Protein AF-A0A6A0GV35-F1 (afdb_monomer)

Foldseek 3Di:
DDDDPDDDDPVVCVVDPDDDDPDDDDDDDDDDDDDDDFDDPDDPVQFDQPDPVDPDHPGTDHCPDVVNVVVVVVCVVVVHDDPSGGD

Mean predicted aligned error: 14.64 Å

Structure (mmCIF, N/CA/C/O backbone):
data_AF-A0A6A0GV35-F1
#
_entry.id   AF-A0A6A0GV35-F1
#
loop_
_atom_site.group_PDB
_atom_site.id
_atom_site.type_symbol
_atom_site.label_atom_id
_atom_site.label_alt_id
_atom_site.label_comp_id
_atom_site.label_asym_id
_atom_site.label_entity_id
_atom_site.label_seq_id
_atom_site.pdbx_PDB_ins_code
_atom_site.Cartn_x
_atom_site.Cartn_y
_atom_site.Cartn_z
_atom_site.occupancy
_atom_site.B_iso_or_equiv
_atom_site.auth_seq_id
_atom_site.auth_comp_id
_atom_site.auth_asym_id
_atom_site.auth_atom_id
_atom_site.pdbx_PDB_model_num
ATOM 1 N N . MET A 1 1 ? 24.277 7.001 -29.746 1.00 81.69 1 MET A N 1
ATOM 2 C CA . MET A 1 1 ? 24.154 6.272 -28.467 1.00 81.69 1 MET A CA 1
ATOM 3 C C . MET A 1 1 ? 23.235 7.080 -27.570 1.00 81.69 1 MET A C 1
ATOM 5 O O . MET A 1 1 ? 23.509 8.256 -27.372 1.00 81.69 1 MET A O 1
ATOM 9 N N . ALA A 1 2 ? 22.133 6.494 -27.110 1.00 86.94 2 ALA A N 1
ATOM 10 C CA . ALA A 1 2 ? 21.174 7.133 -26.211 1.00 86.94 2 ALA A CA 1
ATOM 11 C C . ALA A 1 2 ? 20.917 6.197 -25.023 1.00 86.94 2 ALA A C 1
ATOM 13 O O . ALA A 1 2 ? 20.918 4.982 -25.202 1.00 86.94 2 ALA A O 1
ATOM 14 N N . ILE A 1 3 ? 20.730 6.760 -23.829 1.00 89.88 3 ILE A N 1
ATOM 15 C CA . ILE A 1 3 ? 20.448 6.018 -22.593 1.00 89.88 3 ILE A CA 1
ATOM 16 C C . ILE A 1 3 ? 19.162 6.602 -22.018 1.00 89.88 3 ILE A C 1
ATOM 18 O O . ILE A 1 3 ? 19.083 7.805 -21.775 1.00 89.88 3 ILE A O 1
ATOM 22 N N . THR A 1 4 ? 18.140 5.769 -21.853 1.00 89.25 4 THR A N 1
ATOM 23 C CA . THR A 1 4 ? 16.820 6.184 -21.372 1.00 89.25 4 THR A CA 1
ATOM 24 C C . THR A 1 4 ? 16.092 4.997 -20.743 1.00 89.25 4 THR A C 1
ATOM 26 O O . THR A 1 4 ? 16.467 3.848 -20.980 1.00 89.25 4 THR A O 1
ATOM 29 N N . ASP A 1 5 ? 15.074 5.277 -19.934 1.00 90.12 5 ASP A N 1
ATOM 30 C CA . ASP A 1 5 ? 14.223 4.260 -19.319 1.00 90.12 5 ASP A CA 1
ATOM 31 C C . ASP A 1 5 ? 13.191 3.771 -20.341 1.00 90.12 5 ASP A C 1
ATOM 33 O O . ASP A 1 5 ? 12.145 4.388 -20.560 1.00 90.12 5 ASP A O 1
ATOM 37 N N . LEU A 1 6 ? 13.547 2.704 -21.056 1.00 90.0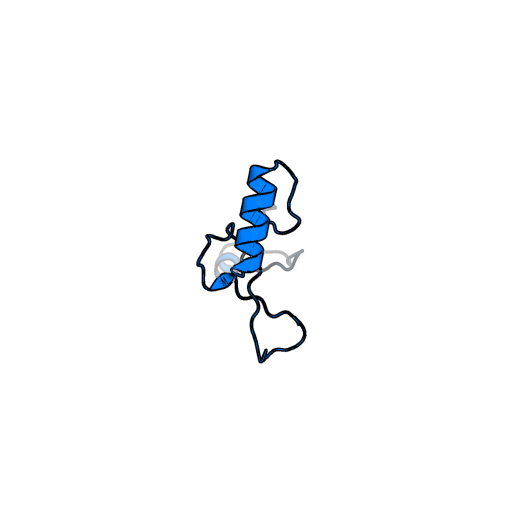0 6 LEU A N 1
ATOM 38 C CA . LEU A 1 6 ? 12.747 2.153 -22.139 1.00 90.00 6 LEU A CA 1
ATOM 39 C C . LEU A 1 6 ? 12.772 0.627 -22.114 1.00 90.00 6 LEU A C 1
ATOM 41 O O . LEU A 1 6 ? 13.826 -0.003 -22.066 1.00 90.00 6 LEU A O 1
ATOM 45 N N . THR A 1 7 ? 11.588 0.028 -22.214 1.00 88.94 7 THR A N 1
ATOM 46 C CA . THR A 1 7 ? 11.427 -1.418 -22.379 1.00 88.94 7 THR A CA 1
ATOM 47 C C . THR A 1 7 ? 11.620 -1.820 -23.842 1.00 88.94 7 THR A C 1
ATOM 49 O O . THR A 1 7 ? 10.991 -1.244 -24.738 1.00 88.94 7 THR A O 1
ATOM 52 N N . ILE A 1 8 ? 12.476 -2.820 -24.066 1.00 91.06 8 ILE A N 1
ATOM 53 C CA . ILE A 1 8 ? 12.719 -3.447 -25.371 1.00 91.06 8 ILE A CA 1
ATOM 54 C C . ILE A 1 8 ? 11.504 -4.317 -25.728 1.00 91.06 8 ILE A C 1
ATOM 56 O O . ILE A 1 8 ? 11.068 -5.131 -24.913 1.00 91.06 8 ILE A O 1
ATOM 60 N N . ASN A 1 9 ? 10.948 -4.141 -26.928 1.00 90.94 9 ASN A N 1
ATOM 61 C CA . ASN A 1 9 ? 9.898 -4.994 -27.488 1.00 90.94 9 ASN A CA 1
ATOM 62 C C . ASN A 1 9 ? 10.219 -5.333 -28.955 1.00 90.94 9 ASN A C 1
ATOM 64 O O . ASN A 1 9 ? 11.043 -4.666 -29.579 1.00 90.94 9 ASN A O 1
ATOM 68 N N . TYR A 1 10 ? 9.538 -6.344 -29.501 1.00 91.50 10 TYR A N 1
ATOM 69 C CA . TYR A 1 10 ? 9.763 -6.822 -30.870 1.00 91.50 10 TYR A CA 1
ATOM 70 C C . TYR A 1 10 ? 9.553 -5.724 -31.926 1.00 91.50 10 TYR A C 1
ATOM 72 O O . TYR A 1 10 ? 10.397 -5.513 -32.785 1.00 91.50 10 TYR A O 1
ATOM 80 N N . GLU A 1 11 ? 8.469 -4.954 -31.810 1.00 93.25 11 GLU A N 1
ATOM 81 C CA . GLU A 1 11 ? 8.138 -3.892 -32.772 1.00 93.25 11 GLU A CA 1
ATOM 82 C C . GLU A 1 11 ? 9.194 -2.775 -32.830 1.00 93.25 11 GLU A C 1
ATOM 84 O O . GLU A 1 11 ? 9.394 -2.165 -33.877 1.00 93.25 11 GLU A O 1
ATOM 89 N N . ARG A 1 12 ? 9.879 -2.473 -31.715 1.00 90.44 12 ARG A N 1
ATOM 90 C CA . ARG A 1 12 ? 10.938 -1.450 -31.695 1.00 90.44 12 ARG A CA 1
ATOM 91 C C . ARG A 1 12 ? 12.256 -1.975 -32.249 1.00 90.44 12 ARG A C 1
ATOM 93 O O . ARG A 1 12 ? 13.029 -1.173 -32.765 1.00 90.44 12 ARG A O 1
ATOM 100 N N . GLU A 1 13 ? 12.508 -3.276 -32.147 1.00 91.25 13 GLU A N 1
ATOM 101 C CA . GLU A 1 13 ? 13.728 -3.911 -32.659 1.00 91.25 13 GLU A CA 1
ATOM 102 C C . GLU A 1 13 ? 13.792 -3.879 -34.198 1.00 91.25 13 GLU A C 1
ATOM 104 O O . GLU A 1 13 ? 14.877 -3.823 -34.764 1.00 91.25 13 GLU A O 1
ATOM 109 N N . GLU A 1 14 ? 12.648 -3.796 -34.891 1.00 93.56 14 GLU A N 1
ATOM 110 C CA . GLU A 1 14 ? 12.612 -3.617 -36.353 1.00 93.56 14 GLU A CA 1
ATOM 111 C C . GLU A 1 14 ? 13.090 -2.229 -36.815 1.00 93.56 14 GLU A C 1
ATOM 113 O O . GLU A 1 14 ? 13.525 -2.066 -37.956 1.00 93.56 14 GLU A O 1
ATOM 118 N N . ALA A 1 15 ? 12.994 -1.214 -35.948 1.00 91.94 15 ALA A N 1
ATOM 119 C CA . ALA A 1 15 ? 13.324 0.170 -36.285 1.00 91.94 15 ALA A CA 1
ATOM 120 C C . ALA A 1 15 ? 14.720 0.595 -35.806 1.00 91.94 15 ALA A C 1
ATOM 122 O O . ALA A 1 15 ? 15.315 1.496 -36.406 1.00 91.94 15 ALA A O 1
ATOM 123 N N . VAL A 1 16 ? 15.225 0.006 -34.714 1.00 89.62 16 VAL A N 1
ATOM 124 C CA . VAL A 1 16 ? 16.511 0.362 -34.094 1.00 89.62 16 VAL A CA 1
ATOM 125 C C . VAL A 1 16 ? 17.187 -0.842 -33.427 1.00 89.62 16 VAL A C 1
ATOM 127 O O . VAL A 1 16 ?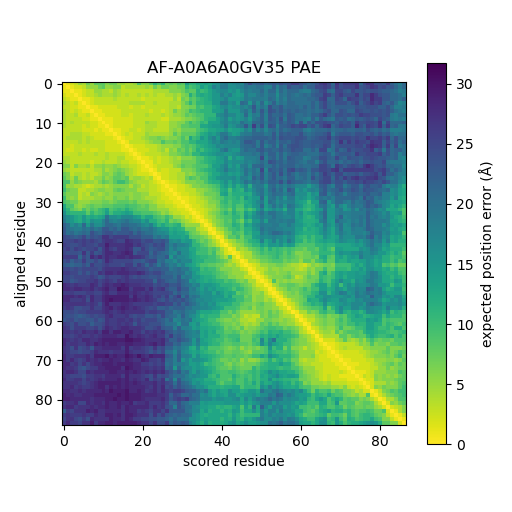 16.522 -1.680 -32.825 1.00 89.62 16 VAL A O 1
ATOM 130 N N . ASP A 1 17 ? 18.523 -0.875 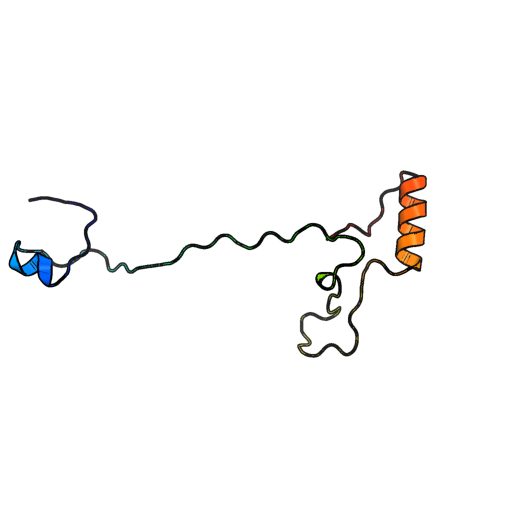-33.452 1.00 90.94 17 ASP A N 1
ATOM 131 C CA . ASP A 1 17 ? 19.320 -1.917 -32.788 1.00 90.94 17 ASP A CA 1
ATOM 132 C C . ASP A 1 17 ? 19.442 -1.676 -31.269 1.00 90.94 17 ASP A C 1
ATOM 134 O O . ASP A 1 17 ? 19.811 -0.582 -30.823 1.00 90.94 17 ASP A O 1
ATOM 138 N N . PHE A 1 18 ? 19.206 -2.721 -30.466 1.00 91.06 18 PHE A N 1
ATOM 139 C CA . PHE A 1 18 ? 19.325 -2.701 -29.001 1.00 91.06 18 PHE A CA 1
ATOM 140 C C . PHE A 1 18 ? 20.525 -3.511 -28.490 1.00 91.06 18 PHE A C 1
ATOM 142 O O . PHE A 1 18 ? 20.954 -4.493 -29.088 1.00 91.06 18 PHE A O 1
ATOM 149 N N . THR A 1 19 ? 21.053 -3.126 -27.325 1.00 91.44 19 THR A N 1
ATOM 150 C CA . THR A 1 19 ? 21.998 -3.951 -26.554 1.00 91.44 19 THR A CA 1
ATOM 151 C C . THR A 1 19 ? 21.252 -4.866 -25.581 1.00 91.44 19 THR A C 1
ATOM 153 O O . THR A 1 19 ? 20.078 -4.646 -25.291 1.00 91.44 19 THR A O 1
ATOM 156 N N . MET A 1 20 ? 21.947 -5.851 -24.999 1.00 89.62 20 MET A N 1
ATOM 157 C CA . MET A 1 20 ? 21.378 -6.673 -23.923 1.00 89.62 20 MET A CA 1
ATOM 158 C C . MET A 1 20 ? 20.897 -5.791 -22.751 1.00 89.62 20 MET A C 1
ATOM 160 O O . MET A 1 20 ? 21.603 -4.845 -22.379 1.00 89.62 20 MET A O 1
ATOM 164 N N . PRO A 1 21 ? 19.718 -6.073 -22.163 1.00 88.75 21 PRO A N 1
ATOM 165 C CA . PRO A 1 21 ? 19.184 -5.284 -21.060 1.00 88.75 21 PRO A CA 1
ATOM 166 C C . PRO A 1 21 ? 20.062 -5.442 -19.816 1.00 88.75 21 PRO A C 1
ATOM 168 O O . PRO A 1 21 ? 20.474 -6.545 -19.463 1.00 88.75 21 PRO A O 1
ATOM 171 N N . PHE A 1 22 ? 20.327 -4.335 -19.124 1.00 90.94 22 PHE A N 1
ATOM 172 C CA . PHE A 1 22 ? 21.138 -4.347 -17.901 1.00 90.94 22 PHE A CA 1
ATOM 173 C C . PHE A 1 22 ? 20.319 -4.651 -16.631 1.00 90.94 22 PHE A C 1
ATOM 175 O O . PHE A 1 22 ? 20.891 -5.000 -15.601 1.00 90.94 22 PHE A O 1
ATOM 182 N N . MET A 1 23 ? 18.987 -4.529 -16.698 1.00 90.38 23 MET A N 1
ATOM 183 C CA . MET A 1 23 ? 18.043 -4.866 -15.627 1.00 90.38 23 MET A CA 1
ATOM 184 C C . MET A 1 23 ? 16.834 -5.599 -16.201 1.00 90.38 23 MET A C 1
ATOM 186 O O . MET A 1 23 ? 16.338 -5.246 -17.269 1.00 90.38 23 MET A O 1
ATOM 190 N N . ASN A 1 24 ? 16.322 -6.570 -15.448 1.00 88.56 24 ASN A N 1
ATOM 191 C CA . ASN A 1 24 ? 15.037 -7.204 -15.721 1.00 88.56 24 ASN A CA 1
ATOM 192 C C . ASN A 1 24 ? 13.971 -6.546 -14.837 1.00 88.56 24 ASN A C 1
ATOM 194 O O . ASN A 1 24 ? 14.032 -6.659 -13.613 1.00 88.56 24 ASN A O 1
ATOM 198 N N . LEU A 1 25 ? 13.016 -5.850 -15.454 1.00 89.06 25 LEU A N 1
ATOM 199 C CA . LEU A 1 25 ? 11.879 -5.206 -14.790 1.00 89.06 25 LEU A CA 1
ATOM 200 C C . LEU A 1 25 ? 10.566 -5.696 -15.414 1.00 89.06 25 LEU A C 1
ATOM 202 O O . LEU A 1 25 ? 10.554 -6.247 -16.513 1.00 89.06 25 LEU A O 1
ATOM 206 N N . GLY A 1 26 ? 9.457 -5.491 -14.707 1.00 89.94 26 GLY A N 1
ATOM 207 C CA . GLY A 1 26 ? 8.121 -5.865 -15.163 1.00 89.94 26 GLY A CA 1
ATOM 208 C C . GLY A 1 26 ? 7.063 -4.873 -14.693 1.00 89.94 26 GLY A C 1
ATOM 209 O O . GLY A 1 26 ? 7.341 -3.956 -13.919 1.00 89.94 26 GLY A O 1
ATOM 210 N N . ILE A 1 27 ? 5.832 -5.061 -15.162 1.00 92.81 27 ILE A N 1
ATOM 211 C CA . ILE A 1 27 ? 4.696 -4.223 -14.774 1.00 92.81 27 ILE A CA 1
ATOM 212 C C . ILE A 1 27 ? 4.236 -4.648 -13.377 1.00 92.81 27 ILE A C 1
ATOM 214 O O . ILE A 1 27 ? 3.952 -5.820 -13.139 1.00 92.81 27 ILE A O 1
ATOM 218 N N . SER A 1 28 ? 4.144 -3.692 -12.457 1.00 91.25 28 SER A N 1
ATOM 219 C CA . SER A 1 28 ? 3.625 -3.910 -11.106 1.00 91.25 28 SER A CA 1
ATOM 220 C C . SER A 1 28 ? 2.520 -2.906 -10.788 1.00 91.25 28 SER A C 1
ATOM 222 O O . SER A 1 28 ? 2.511 -1.792 -11.313 1.00 91.25 28 SER A O 1
ATOM 224 N N . ILE A 1 29 ? 1.570 -3.313 -9.943 1.00 94.25 29 ILE A N 1
ATOM 225 C CA . ILE A 1 29 ? 0.475 -2.460 -9.474 1.00 94.25 29 ILE A CA 1
ATOM 226 C C . ILE A 1 29 ? 0.769 -2.054 -8.033 1.00 94.25 29 ILE A C 1
ATOM 228 O O . ILE A 1 29 ? 0.876 -2.905 -7.151 1.00 94.25 29 ILE A O 1
ATOM 232 N N . ILE A 1 30 ? 0.860 -0.749 -7.785 1.00 94.50 30 ILE A N 1
ATOM 233 C CA . ILE A 1 30 ? 0.946 -0.196 -6.432 1.00 94.50 30 ILE A CA 1
ATOM 234 C C . ILE A 1 30 ? -0.468 0.178 -5.985 1.00 94.50 30 ILE A C 1
ATOM 236 O O . ILE A 1 30 ? -1.163 0.914 -6.682 1.00 94.50 30 ILE A O 1
ATOM 240 N N . TYR A 1 31 ? -0.890 -0.300 -4.813 1.00 92.12 31 TYR A N 1
ATOM 241 C CA . TYR A 1 31 ? -2.172 0.066 -4.210 1.00 92.12 31 TYR A CA 1
ATOM 242 C C . TYR A 1 31 ? -1.983 0.638 -2.803 1.00 92.12 31 TYR A C 1
ATOM 244 O O . TYR A 1 31 ? -1.066 0.272 -2.065 1.00 92.12 31 TYR A O 1
ATOM 252 N N . LYS A 1 32 ? -2.865 1.567 -2.423 1.00 91.19 32 LYS A N 1
ATOM 253 C CA . LYS A 1 32 ? -2.892 2.136 -1.072 1.00 91.19 32 LYS A CA 1
ATOM 254 C C . LYS A 1 32 ? -3.456 1.091 -0.106 1.00 91.19 32 LYS A C 1
ATOM 256 O O . LYS A 1 32 ? -4.478 0.473 -0.395 1.00 91.19 32 LYS A O 1
ATOM 261 N N . LYS A 1 33 ? -2.835 0.937 1.067 1.00 85.31 33 LYS A N 1
ATOM 262 C CA . LYS A 1 33 ? -3.428 0.150 2.160 1.00 85.31 33 LYS A CA 1
ATOM 263 C C . LYS A 1 33 ? -4.822 0.713 2.503 1.00 85.31 33 LYS A C 1
ATOM 265 O O . LYS A 1 33 ? -4.935 1.936 2.639 1.00 85.31 33 LYS A O 1
ATOM 270 N N . PRO A 1 34 ? -5.863 -0.127 2.659 1.00 81.31 34 PRO A N 1
ATOM 271 C CA . PRO A 1 34 ? -7.169 0.353 3.095 1.00 81.31 34 PRO A CA 1
ATOM 272 C C . PRO A 1 34 ? -7.026 0.998 4.479 1.00 81.31 34 PRO A C 1
ATOM 274 O O . PRO A 1 34 ? -6.410 0.425 5.378 1.00 81.31 34 PRO A O 1
ATOM 277 N N . GLN A 1 35 ? -7.546 2.215 4.641 1.00 77.94 35 GLN A N 1
ATOM 278 C CA . GLN A 1 35 ? -7.641 2.839 5.959 1.00 77.94 35 GLN A CA 1
ATOM 279 C C . GLN A 1 35 ? -8.833 2.219 6.681 1.00 77.94 35 GLN A C 1
ATOM 281 O O . GLN A 1 35 ? -9.941 2.230 6.147 1.00 77.94 35 GLN A O 1
ATOM 286 N N . LYS A 1 36 ? -8.602 1.673 7.879 1.00 67.19 36 LYS A N 1
ATOM 287 C CA . LYS A 1 36 ? -9.697 1.298 8.775 1.00 67.19 36 LYS A CA 1
ATOM 288 C C . LYS A 1 36 ? -10.458 2.580 9.117 1.00 67.19 36 LYS A C 1
ATOM 290 O O . LYS A 1 36 ? -9.848 3.553 9.557 1.00 67.19 36 LYS A O 1
ATOM 295 N N . MET A 1 37 ? -11.747 2.614 8.794 1.00 62.16 37 MET A N 1
ATOM 296 C CA . MET A 1 37 ? -12.620 3.711 9.203 1.00 62.16 37 MET A CA 1
ATOM 297 C C . MET A 1 37 ? -12.844 3.602 10.705 1.00 62.16 37 MET A C 1
ATOM 299 O O . MET A 1 37 ? -12.994 2.490 11.199 1.00 62.16 37 MET A O 1
ATOM 303 N N . ALA A 1 38 ? -12.886 4.748 11.392 1.00 65.12 38 ALA A N 1
ATOM 304 C CA . ALA A 1 38 ? -13.337 4.786 12.775 1.00 65.12 38 ALA A CA 1
ATOM 305 C C . ALA A 1 38 ? -14.717 4.107 12.860 1.00 65.12 38 ALA A C 1
ATOM 307 O O . ALA A 1 38 ? -15.550 4.310 11.963 1.00 65.12 38 ALA A O 1
ATOM 308 N N . PRO A 1 39 ? -14.960 3.302 13.896 1.00 61.34 39 PRO A N 1
ATOM 309 C CA . PRO A 1 39 ? -16.157 2.502 13.991 1.00 61.34 39 PRO A CA 1
ATOM 310 C C . PRO A 1 39 ? -17.329 3.438 14.271 1.00 61.34 39 PRO A C 1
ATOM 312 O O . PRO A 1 39 ? -17.247 4.369 15.079 1.00 61.34 39 PRO A O 1
ATOM 315 N N . SER A 1 40 ? -18.431 3.223 13.564 1.00 60.28 40 SER A N 1
ATOM 316 C CA . SER A 1 40 ? -19.691 3.886 13.875 1.00 60.28 40 SER A CA 1
ATOM 317 C C . SER A 1 40 ? -20.551 2.894 14.633 1.00 60.28 40 SER A C 1
ATOM 319 O O . SER A 1 40 ? -20.802 1.844 14.059 1.00 60.28 40 SER A O 1
ATOM 321 N N . LEU A 1 41 ? -21.040 3.284 15.819 1.00 59.75 41 LEU A N 1
ATOM 322 C CA . LEU A 1 41 ? -21.763 2.535 16.875 1.00 59.75 41 LEU A CA 1
ATOM 323 C C . LEU A 1 41 ? -22.531 1.240 16.526 1.00 59.75 41 LEU A C 1
ATOM 325 O O . LEU A 1 41 ? -22.808 0.455 17.425 1.00 59.75 41 LEU A O 1
ATOM 329 N N . PHE A 1 42 ? -22.944 1.033 15.277 1.00 62.78 42 PHE A N 1
ATOM 330 C CA . PHE A 1 42 ? -23.664 -0.146 14.809 1.00 62.78 42 PHE A CA 1
ATOM 331 C C . PHE A 1 42 ? -23.178 -0.619 13.429 1.00 62.78 42 PHE A C 1
ATOM 333 O O . PHE A 1 42 ? -23.986 -0.773 12.509 1.00 62.78 42 PHE A O 1
ATOM 340 N N . THR A 1 43 ? -21.871 -0.842 13.241 1.00 65.62 43 THR A N 1
ATOM 341 C CA . THR A 1 43 ? -21.370 -1.447 11.992 1.00 65.62 43 THR A CA 1
ATOM 342 C C . THR A 1 43 ? -21.114 -2.947 12.112 1.00 65.62 43 THR A C 1
ATOM 344 O O . THR A 1 43 ? -20.587 -3.413 13.118 1.00 65.62 43 THR A O 1
ATOM 347 N N . PRO A 1 44 ? -21.419 -3.738 11.065 1.00 64.00 44 PRO A N 1
ATOM 348 C CA . PRO A 1 44 ? -21.163 -5.180 11.067 1.00 64.00 44 PRO A CA 1
ATOM 349 C C . PRO A 1 44 ? -19.664 -5.536 11.093 1.00 64.00 44 PRO A C 1
ATOM 351 O O . PRO A 1 44 ? -19.321 -6.694 11.293 1.00 64.00 44 PRO A O 1
ATOM 354 N N . TYR A 1 45 ? -18.768 -4.561 10.911 1.00 65.44 45 TYR A N 1
ATOM 355 C CA . TYR A 1 45 ? -17.314 -4.755 10.918 1.00 65.44 45 TYR A CA 1
ATOM 356 C C . TYR A 1 45 ? -16.689 -4.700 12.328 1.00 65.44 45 TYR A C 1
ATOM 358 O O . TYR A 1 45 ? -15.494 -4.949 12.478 1.00 65.44 45 TYR A O 1
ATOM 366 N N . GLU A 1 46 ? -17.486 -4.394 13.357 1.00 68.62 46 GLU A N 1
ATOM 367 C CA . GLU A 1 46 ? -17.059 -4.323 14.766 1.00 68.62 46 GLU A CA 1
ATOM 368 C C . GLU A 1 46 ? -17.062 -5.670 15.495 1.00 68.62 46 GLU A C 1
ATOM 370 O O . GLU A 1 46 ? -16.643 -5.757 16.643 1.00 68.62 46 GLU A O 1
ATOM 375 N N . TRP A 1 47 ? -17.549 -6.726 14.853 1.00 73.44 47 TRP A N 1
ATOM 376 C CA . TRP A 1 47 ? -17.601 -8.058 15.437 1.00 73.44 47 TRP A CA 1
ATOM 377 C C . TRP A 1 47 ? -16.253 -8.734 15.218 1.00 73.44 47 TRP A C 1
ATOM 379 O O . TRP A 1 47 ? -15.977 -9.260 14.137 1.00 73.44 47 TRP A O 1
ATOM 389 N N . GLN A 1 48 ? -15.380 -8.655 16.221 1.00 71.88 48 GLN A N 1
ATOM 390 C CA . GLN A 1 48 ? -14.066 -9.276 16.147 1.00 71.88 48 GLN A CA 1
ATOM 391 C C . GLN A 1 48 ? -14.100 -10.693 16.705 1.00 71.88 48 GLN A C 1
ATOM 393 O O . GLN A 1 48 ? -14.791 -11.006 17.674 1.00 71.88 48 GLN A O 1
ATOM 398 N N . ASN A 1 49 ? -13.306 -11.553 16.073 1.00 72.31 49 ASN A N 1
ATOM 399 C CA . ASN A 1 49 ? -13.001 -12.855 16.625 1.00 72.31 49 ASN A CA 1
ATOM 400 C C . ASN A 1 49 ? -12.049 -12.660 17.822 1.00 72.31 49 ASN A C 1
ATOM 402 O O . ASN A 1 49 ? -10.943 -12.144 17.614 1.00 72.31 49 ASN A O 1
ATOM 406 N N . PRO A 1 50 ? -12.438 -13.064 19.046 1.00 70.81 50 PRO A N 1
ATOM 407 C CA . PRO A 1 50 ? -11.567 -12.973 20.219 1.00 70.81 50 PRO A CA 1
ATOM 408 C C . PRO A 1 50 ? -10.281 -13.795 20.054 1.00 70.81 50 PRO A C 1
ATOM 410 O O . PRO A 1 50 ? -9.268 -13.494 20.688 1.00 70.81 50 PRO A O 1
ATOM 413 N N . HIS A 1 51 ? -10.290 -14.803 19.176 1.00 73.88 51 HIS A N 1
ATOM 414 C CA . HIS A 1 51 ? -9.163 -15.685 18.928 1.00 73.88 51 HIS A CA 1
ATOM 415 C C . HIS A 1 51 ? -8.750 -15.688 17.439 1.00 73.88 51 HIS A C 1
ATOM 417 O O . HIS A 1 51 ? -9.244 -16.496 16.654 1.00 73.88 51 HIS A O 1
ATOM 423 N N . PRO A 1 52 ? -7.784 -14.841 17.023 1.00 67.44 52 PRO A N 1
ATOM 424 C CA . PRO A 1 52 ? -7.365 -14.690 15.620 1.00 67.44 52 PRO A CA 1
ATOM 425 C C . PRO A 1 52 ? -6.837 -15.963 14.939 1.00 67.44 52 PRO A C 1
ATOM 427 O O . PRO A 1 52 ? -6.667 -15.980 13.722 1.00 67.44 52 PRO A O 1
ATOM 430 N N . CYS A 1 53 ? -6.527 -17.004 15.716 1.00 70.69 53 CYS A N 1
ATOM 431 C CA . CYS A 1 53 ? -6.022 -18.284 15.221 1.00 70.69 53 CYS A CA 1
ATOM 432 C C . CYS A 1 53 ? -7.132 -19.297 14.896 1.00 70.69 53 CYS A C 1
ATOM 434 O O . CYS A 1 53 ? -6.811 -20.378 14.406 1.00 70.69 53 CYS A O 1
ATOM 436 N N . ASP A 1 54 ? -8.395 -18.982 15.192 1.00 71.38 54 ASP A N 1
ATOM 437 C CA . ASP A 1 54 ? -9.536 -19.836 14.864 1.0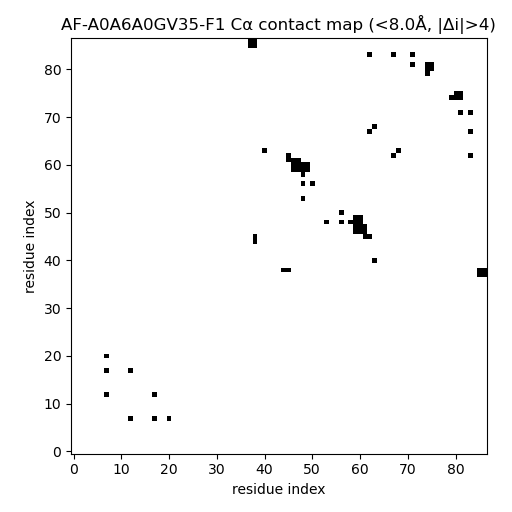0 71.38 54 ASP A CA 1
ATOM 438 C C . ASP A 1 54 ? -10.258 -19.297 13.613 1.00 71.38 54 ASP A C 1
ATOM 440 O O . ASP A 1 54 ? -10.779 -18.178 13.650 1.00 71.38 54 ASP A O 1
ATOM 444 N N . PRO A 1 55 ? -10.261 -20.022 12.480 1.00 67.88 55 PRO A N 1
ATOM 445 C CA . PRO A 1 55 ? -10.955 -19.584 11.273 1.00 67.88 55 PRO A CA 1
ATOM 446 C C . PRO A 1 55 ? -12.487 -19.650 11.390 1.00 67.88 55 PRO A C 1
ATOM 448 O O . PRO A 1 55 ? -13.160 -19.020 10.572 1.00 67.88 55 PRO A O 1
ATOM 451 N N . GLU A 1 56 ? -13.040 -20.369 12.374 1.00 72.19 56 GLU A N 1
ATOM 452 C CA . GLU A 1 56 ? -14.484 -20.585 12.525 1.00 72.19 56 GLU A CA 1
ATOM 453 C C . GLU A 1 56 ? -14.934 -20.293 13.972 1.00 72.19 56 GLU A C 1
ATOM 455 O O . GLU A 1 56 ? -15.240 -21.204 14.740 1.00 72.19 56 GLU A O 1
ATOM 460 N N . PRO A 1 57 ? -14.957 -19.010 14.386 1.00 67.69 57 PRO A N 1
ATOM 461 C CA . PRO A 1 57 ? -15.310 -18.648 15.753 1.00 67.69 57 PRO A CA 1
ATOM 462 C C . PRO A 1 57 ? -16.772 -18.975 16.072 1.00 67.69 57 PRO A C 1
ATOM 464 O O . PRO A 1 57 ? -17.686 -18.528 15.381 1.00 67.69 57 PRO A O 1
ATOM 467 N N . GLU A 1 58 ? -16.992 -19.686 17.178 1.00 71.00 58 GLU A N 1
ATOM 468 C CA . GLU A 1 58 ? -18.328 -20.008 17.708 1.00 71.00 58 GLU A CA 1
ATOM 469 C C . GLU A 1 58 ? -19.095 -18.750 18.163 1.00 71.00 58 GLU A C 1
ATOM 471 O O . GLU A 1 58 ? -20.322 -18.687 18.079 1.00 71.00 58 GLU A O 1
ATOM 476 N N . SER A 1 59 ? -18.375 -17.712 18.600 1.00 65.75 59 SER A N 1
ATOM 477 C CA . SER A 1 59 ? -18.949 -16.440 19.039 1.00 65.75 59 SER A CA 1
ATOM 478 C C . SER A 1 59 ? -18.076 -15.257 18.631 1.00 65.75 59 SER A C 1
ATOM 480 O O . SER A 1 59 ? -16.866 -15.256 18.857 1.00 65.75 59 SER A O 1
ATOM 482 N N . LEU A 1 60 ? -18.702 -14.223 18.073 1.00 72.31 60 LEU A N 1
ATOM 483 C CA . LEU A 1 60 ? -18.061 -12.938 17.813 1.00 72.31 60 LEU A CA 1
ATOM 484 C C . LEU A 1 60 ? -18.355 -11.983 18.969 1.00 72.31 60 LEU A C 1
ATOM 486 O O . LEU A 1 60 ? -19.498 -11.889 19.423 1.00 72.31 60 LEU A O 1
ATOM 490 N N . GLU A 1 61 ? -17.342 -11.252 19.420 1.00 69.38 61 GLU A N 1
ATOM 491 C CA . GLU A 1 61 ? -17.475 -10.301 20.521 1.00 69.38 61 GLU A CA 1
ATOM 492 C C . GLU A 1 61 ? -17.421 -8.864 19.988 1.00 69.38 61 GLU A C 1
ATOM 494 O O . GLU A 1 61 ? -16.635 -8.544 19.095 1.00 69.38 61 GLU A O 1
ATOM 499 N N . ASN A 1 62 ? -18.274 -7.989 20.531 1.00 71.56 62 ASN A N 1
ATOM 500 C CA . ASN A 1 62 ? -18.228 -6.549 20.280 1.00 71.56 62 ASN A CA 1
ATOM 501 C C . ASN A 1 62 ? -17.810 -5.834 21.574 1.00 71.56 62 ASN A C 1
ATOM 503 O O . ASN A 1 62 ? -18.357 -6.101 22.647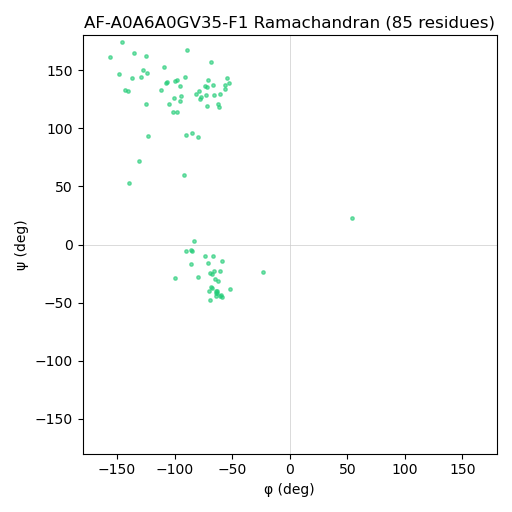 1.00 71.56 62 ASN A O 1
ATOM 507 N N . GLN A 1 63 ? -16.859 -4.901 21.479 1.00 66.00 63 GLN A N 1
ATOM 508 C CA . GLN A 1 63 ? -16.400 -4.109 22.624 1.00 66.00 63 GLN A CA 1
ATOM 509 C C . GLN A 1 63 ? -17.488 -3.164 23.185 1.00 66.00 63 GLN A C 1
ATOM 511 O O . GLN A 1 63 ? -17.450 -2.842 24.374 1.00 66.00 63 GLN A O 1
ATOM 516 N N . PHE A 1 64 ? -18.498 -2.785 22.395 1.00 66.19 64 PHE A N 1
ATOM 517 C CA . PHE A 1 64 ? -19.668 -1.988 22.794 1.00 66.19 64 PHE A CA 1
ATOM 518 C C . PHE A 1 64 ? -20.860 -2.862 23.235 1.00 66.19 64 PHE A C 1
ATOM 520 O O . PHE A 1 64 ? -21.960 -2.802 22.685 1.00 66.19 64 PHE A O 1
ATOM 527 N N . THR A 1 65 ? -20.675 -3.681 24.273 1.00 70.00 65 THR A N 1
ATOM 528 C CA . THR A 1 65 ? -21.814 -4.297 24.981 1.00 70.00 65 THR A CA 1
ATOM 529 C C . THR A 1 65 ? -22.609 -3.233 25.753 1.00 70.00 65 THR A C 1
ATOM 531 O O . THR A 1 65 ? -22.060 -2.198 26.123 1.00 70.00 65 THR A O 1
ATOM 534 N N . MET A 1 66 ? -23.894 -3.463 26.061 1.00 69.31 66 MET A N 1
ATOM 535 C CA . MET A 1 66 ? -24.724 -2.493 26.808 1.00 69.31 66 MET A CA 1
ATOM 536 C C . MET A 1 66 ? -24.059 -2.037 28.123 1.00 69.31 66 MET A C 1
ATOM 538 O O . MET A 1 66 ? -24.112 -0.859 28.467 1.00 69.31 66 MET A O 1
ATOM 542 N N . VAL A 1 67 ? -23.384 -2.950 28.830 1.00 77.00 67 VAL A N 1
ATOM 543 C CA . VAL A 1 67 ? -22.653 -2.656 30.074 1.00 77.00 67 VAL A CA 1
ATOM 544 C C . VAL A 1 67 ? -21.407 -1.809 29.810 1.00 77.00 67 VAL A C 1
ATOM 546 O O . VAL A 1 67 ? -21.161 -0.845 30.534 1.00 77.00 67 VAL A O 1
ATOM 549 N N . ASN A 1 68 ? -20.676 -2.093 28.734 1.00 71.75 68 ASN A N 1
ATOM 550 C CA . ASN A 1 68 ? -19.514 -1.307 28.325 1.00 71.75 68 ASN A CA 1
ATOM 551 C C . ASN A 1 68 ? -19.910 0.098 27.851 1.00 71.75 68 ASN A C 1
ATOM 553 O O . ASN A 1 68 ? -19.237 1.063 28.199 1.00 71.75 68 ASN A O 1
ATOM 557 N N . CYS A 1 69 ? -21.037 0.243 27.146 1.00 75.56 69 CYS A N 1
ATOM 558 C CA . CYS A 1 69 ? -21.604 1.542 26.775 1.00 75.56 69 CYS A CA 1
ATOM 559 C C . CYS A 1 69 ? -22.004 2.361 28.007 1.00 75.56 69 CYS A C 1
ATOM 561 O O . CYS A 1 69 ? -21.750 3.564 28.057 1.00 75.56 69 CYS A O 1
ATOM 563 N N . MET A 1 70 ? -22.607 1.719 29.013 1.00 80.88 70 MET A N 1
ATOM 564 C CA . MET A 1 70 ? -22.938 2.379 30.279 1.00 80.88 70 MET A CA 1
ATOM 565 C C . MET A 1 70 ? -21.675 2.833 31.016 1.00 80.88 70 MET A C 1
ATOM 567 O O . MET A 1 70 ? -21.608 3.975 31.467 1.00 80.88 70 MET A O 1
ATOM 571 N N . TRP A 1 71 ? -20.653 1.980 31.087 1.00 79.31 71 TRP A N 1
ATOM 572 C CA . TRP A 1 71 ? -19.372 2.330 31.699 1.00 79.31 71 TRP A CA 1
ATOM 573 C C . TRP A 1 71 ? -18.654 3.460 30.945 1.00 79.31 71 TRP A C 1
ATOM 575 O O . TRP A 1 71 ? -18.168 4.404 31.565 1.00 79.31 71 TRP A O 1
ATOM 585 N N . PHE A 1 72 ? -18.669 3.427 29.609 1.00 80.19 72 PHE A N 1
ATOM 586 C CA . PHE A 1 72 ? -18.149 4.486 28.743 1.00 80.19 72 PHE A CA 1
ATOM 587 C C . PHE A 1 72 ? -18.878 5.820 28.955 1.00 80.19 72 PHE A C 1
ATOM 589 O O . PHE A 1 72 ? -18.231 6.862 29.068 1.00 80.19 72 PHE A O 1
ATOM 596 N N . ALA A 1 73 ? -20.211 5.805 29.050 1.00 81.00 73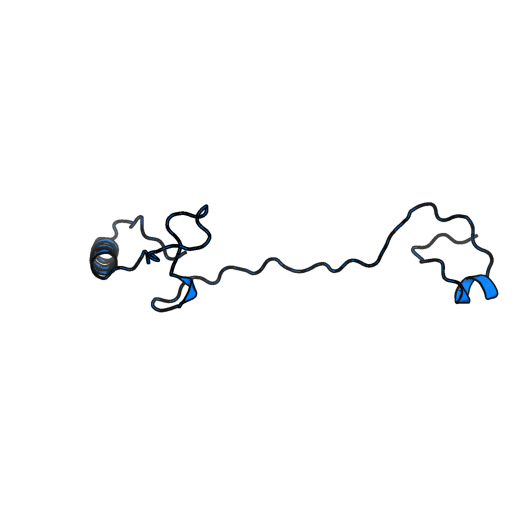 ALA A N 1
ATOM 597 C CA . ALA A 1 73 ? -21.011 7.004 29.292 1.00 81.00 73 ALA A CA 1
ATOM 598 C C . ALA A 1 73 ? -20.706 7.627 30.665 1.00 81.00 73 ALA A C 1
ATOM 600 O O . ALA A 1 73 ? -20.589 8.848 30.775 1.00 81.00 73 ALA A O 1
ATOM 601 N N . ILE A 1 74 ? -20.522 6.796 31.696 1.00 84.75 74 ILE A N 1
ATOM 602 C CA . ILE A 1 74 ? -20.157 7.243 33.047 1.00 84.75 74 ILE A CA 1
ATOM 603 C C . ILE A 1 74 ? -18.724 7.795 33.067 1.00 84.75 74 ILE A C 1
ATOM 605 O O . ILE A 1 74 ? -18.513 8.901 33.562 1.00 84.75 74 ILE A O 1
ATOM 609 N N . GLY A 1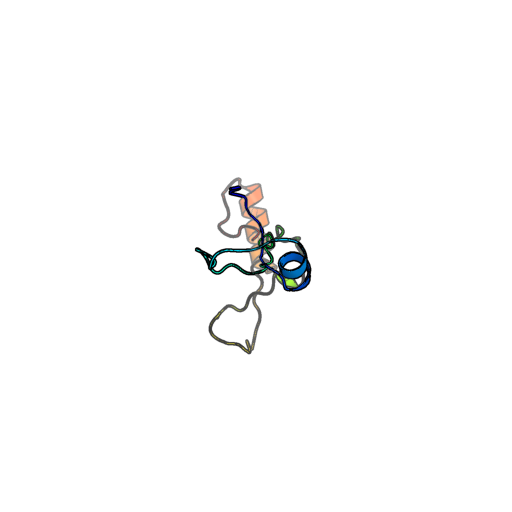 75 ? -17.751 7.089 32.481 1.00 79.75 75 GLY A N 1
ATOM 610 C CA . GLY A 1 75 ? -16.361 7.554 32.385 1.00 79.75 75 GLY A CA 1
ATOM 611 C C . GLY A 1 75 ? -16.232 8.874 31.616 1.00 79.75 75 GLY A C 1
ATOM 612 O O . GLY A 1 75 ? -15.591 9.813 32.093 1.00 79.75 75 GLY A O 1
ATOM 613 N N . SER A 1 76 ? -16.951 8.999 30.495 1.00 79.00 76 SER A N 1
ATOM 614 C CA . SER A 1 76 ? -17.013 10.228 29.691 1.00 79.00 76 SER A CA 1
ATOM 615 C C . SER A 1 76 ? -17.627 11.402 30.459 1.00 79.00 76 SER A C 1
ATOM 617 O O . SER A 1 76 ? -17.125 12.521 30.367 1.00 79.00 76 SER A O 1
ATOM 619 N N . LEU A 1 77 ? -18.678 11.158 31.253 1.00 84.12 77 LEU A N 1
ATOM 620 C CA . LEU A 1 77 ? -19.301 12.182 32.099 1.00 84.12 77 LEU A CA 1
ATOM 621 C C . LEU A 1 77 ? -18.374 12.623 33.240 1.00 84.12 77 LEU A C 1
ATOM 623 O O . LEU A 1 77 ? -18.352 13.795 33.608 1.00 84.12 77 LEU A O 1
ATOM 627 N N . MET A 1 78 ? -17.602 11.689 33.795 1.00 85.25 78 MET A N 1
ATOM 628 C CA . MET A 1 78 ? -16.672 11.950 34.895 1.00 85.25 78 MET A CA 1
ATOM 629 C C . MET A 1 78 ? -15.317 12.506 34.428 1.00 85.25 78 MET A C 1
ATOM 631 O O . MET A 1 78 ? -14.438 12.718 35.263 1.00 85.25 78 MET A O 1
ATOM 635 N N . GLN A 1 79 ? -15.136 12.752 33.123 1.00 74.25 79 GLN A N 1
ATOM 636 C CA . GLN A 1 79 ? -13.862 13.153 32.511 1.00 74.25 79 GLN A CA 1
ATOM 637 C C . GLN A 1 79 ? -12.702 12.185 32.837 1.00 74.25 79 GLN A C 1
ATOM 639 O O . GLN A 1 79 ? -11.530 12.565 32.797 1.00 74.25 79 GLN A O 1
ATOM 644 N N . GLN A 1 80 ? -13.022 10.935 33.178 1.00 69.62 80 GLN A N 1
ATOM 645 C CA . GLN A 1 80 ? -12.057 9.874 33.440 1.00 69.62 80 GLN A CA 1
ATOM 646 C C . GLN A 1 80 ? -11.899 9.088 32.140 1.00 69.62 80 GLN A C 1
ATOM 648 O O . GLN A 1 80 ? -12.885 8.634 31.562 1.00 69.62 80 GLN A O 1
ATOM 653 N N . GLY A 1 81 ? -10.669 8.985 31.634 1.00 65.62 81 GLY A N 1
ATOM 654 C CA . GLY A 1 81 ? -10.400 8.245 30.401 1.00 65.62 81 GLY A CA 1
ATOM 655 C C . GLY A 1 81 ? -10.937 6.814 30.484 1.00 65.62 81 GLY A C 1
ATOM 656 O O . GLY A 1 81 ? -10.894 6.193 31.544 1.00 65.62 81 GLY A O 1
ATOM 657 N N . CYS A 1 82 ? -11.457 6.298 29.373 1.00 67.06 82 CYS A N 1
ATOM 658 C CA .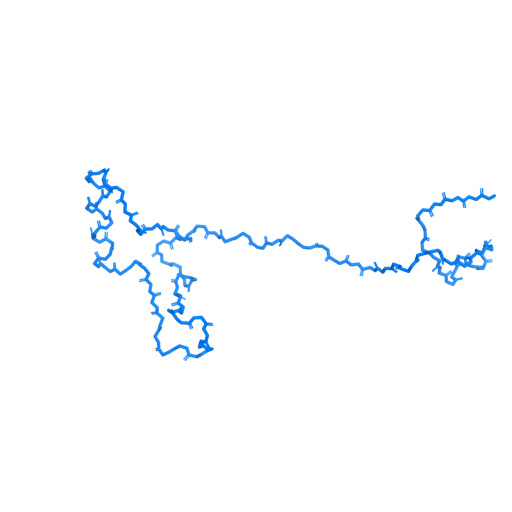 CYS A 1 82 ? -11.874 4.907 29.255 1.00 67.06 82 CYS A CA 1
ATOM 659 C C . CYS A 1 82 ? -10.873 4.127 28.397 1.00 67.06 82 CYS A C 1
ATOM 661 O O . CYS A 1 82 ? -10.435 4.608 27.352 1.00 67.06 82 CYS A O 1
ATOM 663 N N . ASP A 1 83 ? -10.574 2.892 28.797 1.00 68.12 83 ASP A N 1
ATOM 664 C CA . ASP A 1 83 ? -9.732 1.978 28.008 1.00 68.12 83 ASP A CA 1
ATOM 665 C C . ASP A 1 83 ? -10.463 1.406 26.776 1.00 68.12 83 ASP A C 1
ATOM 667 O O . ASP A 1 83 ? -9.855 0.785 25.908 1.00 68.12 83 ASP A O 1
ATOM 671 N N . ILE A 1 84 ? -11.778 1.625 26.682 1.00 64.44 84 ILE A N 1
ATOM 672 C CA . ILE A 1 84 ? -12.607 1.238 25.538 1.00 64.44 84 ILE A CA 1
ATOM 673 C C . ILE A 1 84 ? -12.601 2.404 24.553 1.00 64.44 84 ILE A C 1
ATOM 675 O O . ILE A 1 84 ? -13.370 3.355 24.686 1.00 64.44 84 ILE A O 1
ATOM 679 N N . LEU A 1 85 ? -11.690 2.351 23.587 1.00 59.75 85 LEU A N 1
ATOM 680 C CA . LEU A 1 85 ? -11.594 3.325 22.507 1.00 59.75 85 LEU A CA 1
ATOM 681 C C . LEU A 1 85 ? -12.258 2.759 21.243 1.00 59.75 85 LEU A C 1
ATOM 683 O O . LEU A 1 85 ? -12.087 1.574 20.954 1.00 59.75 85 LEU A O 1
ATOM 687 N N . PRO A 1 86 ? -12.990 3.581 20.471 1.00 56.84 86 PRO A N 1
ATOM 688 C CA . PRO A 1 86 ? -13.483 3.170 19.163 1.00 56.84 86 PRO A C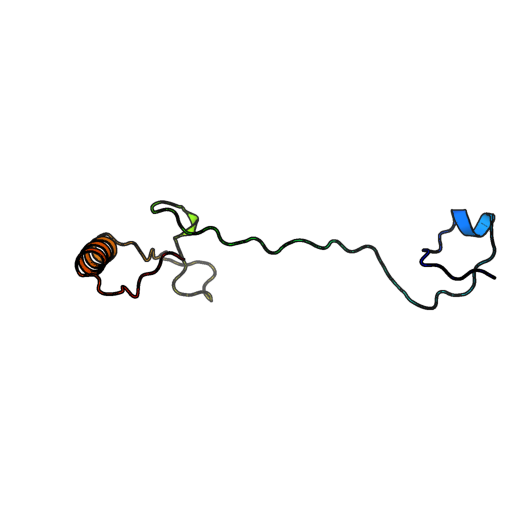A 1
ATOM 689 C C . PRO A 1 86 ? -12.287 2.836 18.246 1.00 56.84 86 PRO A C 1
ATOM 691 O O . PRO A 1 86 ? -11.447 3.704 18.006 1.00 56.84 86 PRO A O 1
ATOM 694 N N . GLN A 1 87 ? -12.195 1.580 17.789 1.00 56.16 87 GLN A N 1
ATOM 695 C CA . GLN A 1 87 ? -11.170 1.061 16.865 1.00 56.16 87 GLN A CA 1
ATOM 696 C C . GLN A 1 87 ? -11.341 1.470 15.402 1.00 56.16 87 GLN A C 1
ATOM 698 O O . GLN A 1 87 ? -12.391 1.125 14.822 1.00 56.16 87 GLN A O 1
#

pLDDT: mean 77.99, std 11.26, range [56.16, 94.5]

InterPro domains:
  IPR001320 Ionotropic glutamate receptor, C-terminal [PF00060] (42-86)
  IPR015683 Ionotropic glutamate receptor [PTHR18966] (1-48)
  IPR019594 Ionotropic glutamate receptor, L-glutamate and glycine-binding domain [PF10613] (1-35)

Nearest PDB structures (foldseek):
  9dxs-assembly1_A  TM=4.535E-01  e=2.323E-04  Rattus norvegicus

Organism: Hyalella azteca (NCBI:txid294128)

Sequence (87 aa):
MAITDLTINYEREEAVDFTMPFMNLGISIIYKKPQKMAPSLFTPYEWQNPHPCDPEPESLENQFTMVNCMWFAIGSLMQQGCDILPQ

Solvent-accessible surface area (backbone atoms only — not comparable to full-atom values): 6311 Å² total; per-residue (Å²): 140,86,87,76,100,72,85,89,49,73,81,54,53,78,79,45,93,80,76,86,77,91,70,92,84,79,94,81,86,88,76,81,79,83,77,83,64,74,62,58,102,82,50,88,83,58,58,41,61,88,50,88,86,52,96,77,66,94,61,68,48,53,84,78,38,74,66,47,47,52,51,46,55,51,26,62,73,68,74,39,89,62,94,81,66,84,93

Secondary structure (DSSP, 8-state):
----S----HHHHTTS--PPPSS--------PPPPPPPPPTT-GGG-B-S-TT-SS-S--B-S--HHHHHHHHHHHHTT---S----

Radius of gyration: 27.91 Å; Cα contacts (8 Å, |Δi|>4): 38; chains: 1; bounding box: 49×34×71 Å